Protein AF-A0A9P5W8X5-F1 (afdb_monomer)

Mean predicted aligned error: 6.8 Å

Secondary structure (DSSP, 8-state):
-PPPPSSEEEEEEETTEEEEEEEEE--TTS-S------HHHHHHHHHHHHHHHHS--SSSEEEEEETTEEEEEEEEE---SSS---EETTEE-PBPSEEEEEEEEPPPP------

Solvent-accessible surface area (backbone atoms only — not comparable to full-atom values): 6950 Å² total; per-residue (Å²): 135,86,83,86,61,76,65,40,74,48,79,43,77,49,88,82,28,31,30,49,42,35,32,38,63,50,53,96,81,80,52,95,68,60,55,82,62,54,74,68,55,48,51,50,51,52,49,50,56,51,49,41,63,76,53,65,66,91,61,50,66,50,77,46,83,43,96,54,28,24,41,38,38,34,56,39,80,38,79,74,88,65,101,67,82,45,68,58,95,91,33,79,40,54,69,44,69,39,27,43,38,39,35,37,22,47,38,80,74,76,77,84,76,73,136

Sequence (115 aa):
METFRFPETRLVRVGSKITQVATFISNENGRDTGPQLSDSSQELLQRILRATILSPPAETTIELDHDEFCLKITKKPWSFPLKWDILIDDKEVEPLDFKFLFHLSGPRTVQEGEE

Structure (mmCIF, N/CA/C/O backbone):
data_AF-A0A9P5W8X5-F1
#
_entry.id   AF-A0A9P5W8X5-F1
#
loop_
_atom_site.group_PDB
_atom_site.id
_atom_site.type_symbol
_atom_site.label_atom_id
_atom_site.label_alt_id
_atom_site.label_comp_id
_atom_site.label_asym_id
_atom_site.label_entity_id
_atom_site.label_seq_id
_atom_site.pdbx_PDB_ins_code
_atom_site.Ca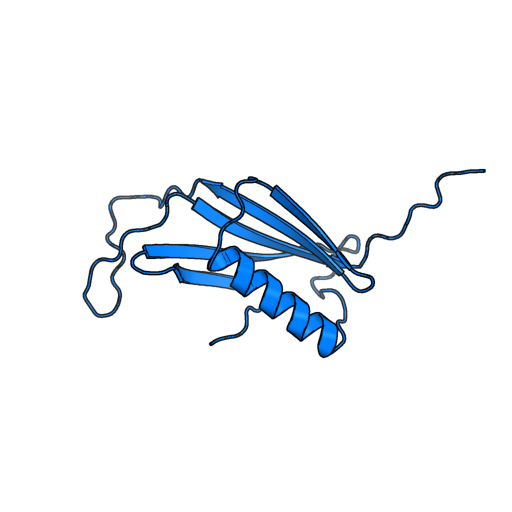rtn_x
_atom_site.Cartn_y
_atom_site.Cartn_z
_atom_site.occupancy
_atom_site.B_iso_or_equiv
_atom_site.auth_seq_id
_atom_site.auth_comp_id
_atom_site.auth_asym_id
_atom_site.auth_atom_id
_atom_site.pdbx_PDB_model_num
ATOM 1 N N . MET A 1 1 ? 7.964 -11.643 8.310 1.00 58.34 1 MET A N 1
ATOM 2 C CA . MET A 1 1 ? 7.065 -10.540 7.905 1.00 58.34 1 MET A CA 1
ATOM 3 C C . MET A 1 1 ? 6.708 -10.764 6.447 1.00 58.34 1 MET A C 1
ATOM 5 O O . MET A 1 1 ? 7.623 -10.867 5.637 1.00 58.34 1 MET A O 1
ATOM 9 N N . GLU A 1 2 ? 5.427 -10.937 6.131 1.00 71.69 2 GLU A N 1
ATOM 10 C CA . GLU A 1 2 ? 4.971 -11.279 4.777 1.00 71.69 2 GLU A CA 1
ATOM 11 C C . GLU A 1 2 ? 5.266 -10.154 3.772 1.00 71.69 2 GLU A C 1
ATOM 13 O O . GLU A 1 2 ? 5.296 -8.967 4.121 1.00 71.69 2 GLU A O 1
ATOM 18 N N . THR A 1 3 ? 5.530 -10.519 2.519 1.00 86.06 3 THR A N 1
ATOM 19 C CA . THR A 1 3 ? 5.674 -9.572 1.406 1.00 86.06 3 THR A CA 1
ATOM 20 C C . THR A 1 3 ? 4.297 -9.086 0.951 1.00 86.06 3 THR A C 1
ATOM 22 O O . THR A 1 3 ? 3.300 -9.792 1.101 1.00 86.06 3 THR A O 1
ATOM 25 N N . PHE A 1 4 ? 4.215 -7.850 0.467 1.00 89.19 4 PHE A N 1
ATOM 26 C CA . PHE A 1 4 ? 3.026 -7.314 -0.196 1.00 89.19 4 PHE A CA 1
ATOM 27 C C . PHE A 1 4 ? 3.061 -7.718 -1.666 1.00 89.19 4 PHE A C 1
ATOM 29 O O . PHE A 1 4 ? 4.083 -7.506 -2.328 1.00 89.19 4 PHE A O 1
ATOM 36 N N . ARG A 1 5 ? 1.968 -8.286 -2.175 1.00 90.50 5 ARG A N 1
ATOM 37 C CA . ARG A 1 5 ? 1.815 -8.597 -3.600 1.00 90.50 5 ARG A CA 1
ATOM 38 C C . ARG A 1 5 ? 1.098 -7.451 -4.304 1.00 90.50 5 ARG A C 1
ATOM 40 O O . ARG A 1 5 ? 0.443 -6.638 -3.662 1.00 90.50 5 ARG A O 1
ATOM 47 N N . PHE A 1 6 ? 1.240 -7.379 -5.621 1.00 89.75 6 PHE A N 1
ATOM 48 C CA . PHE A 1 6 ? 0.536 -6.425 -6.475 1.00 89.75 6 PHE A CA 1
ATOM 49 C C . PHE A 1 6 ? -0.168 -7.208 -7.597 1.00 89.75 6 PHE A C 1
ATOM 51 O O . PHE A 1 6 ? 0.516 -7.985 -8.264 1.00 89.75 6 PHE A O 1
ATOM 58 N N . PRO A 1 7 ? -1.481 -7.023 -7.834 1.00 92.44 7 PRO A N 1
ATOM 59 C CA . PRO A 1 7 ? -2.457 -6.344 -6.979 1.00 92.44 7 PRO A CA 1
ATOM 60 C C . PRO A 1 7 ? -2.912 -7.238 -5.809 1.00 92.44 7 PRO A C 1
ATOM 62 O O . PRO A 1 7 ? -2.997 -8.458 -5.934 1.00 92.44 7 PRO A O 1
ATOM 65 N N . GLU A 1 8 ? -3.223 -6.641 -4.663 1.00 93.81 8 GLU A N 1
ATOM 66 C CA . GLU A 1 8 ? -3.688 -7.347 -3.465 1.00 93.81 8 GLU A CA 1
ATOM 67 C C . GLU A 1 8 ? -4.514 -6.404 -2.580 1.00 93.81 8 GLU A C 1
ATOM 69 O O . GLU A 1 8 ? -4.355 -5.185 -2.595 1.00 93.81 8 GLU A O 1
ATOM 74 N N . THR A 1 9 ? -5.417 -6.950 -1.769 1.00 93.56 9 THR A N 1
ATOM 75 C CA . THR A 1 9 ? -6.013 -6.219 -0.646 1.00 93.56 9 THR A CA 1
ATOM 76 C C . THR A 1 9 ? -5.980 -7.095 0.588 1.00 93.56 9 THR A C 1
ATOM 78 O O . THR A 1 9 ? -6.431 -8.237 0.550 1.00 93.56 9 THR A O 1
ATOM 81 N N . ARG A 1 10 ? -5.464 -6.554 1.692 1.00 91.50 10 ARG A N 1
ATOM 82 C CA . ARG A 1 10 ? -5.379 -7.272 2.963 1.00 91.50 10 ARG A CA 1
ATOM 83 C C . ARG A 1 10 ? -5.527 -6.344 4.157 1.00 91.50 10 ARG A C 1
ATOM 85 O O . ARG A 1 10 ? -5.298 -5.138 4.063 1.00 91.50 10 ARG A O 1
ATOM 92 N N . LEU A 1 11 ? -5.899 -6.927 5.288 1.00 90.62 11 LEU A N 1
ATOM 93 C CA . LEU A 1 11 ? -5.873 -6.246 6.574 1.00 90.62 11 LEU A CA 1
ATOM 94 C C . LEU A 1 11 ? -4.484 -6.399 7.195 1.00 90.62 11 LEU A C 1
ATOM 96 O O . LEU A 1 11 ? -3.905 -7.483 7.180 1.00 90.62 11 LEU A O 1
ATOM 100 N N . VAL A 1 12 ? -3.939 -5.306 7.718 1.00 91.25 12 VAL A N 1
ATOM 101 C CA . VAL A 1 12 ? -2.607 -5.266 8.323 1.00 91.25 12 VAL A CA 1
ATOM 102 C C . VAL A 1 12 ? -2.710 -4.673 9.714 1.00 91.25 12 VAL A C 1
ATOM 104 O O . VAL A 1 12 ? -3.317 -3.6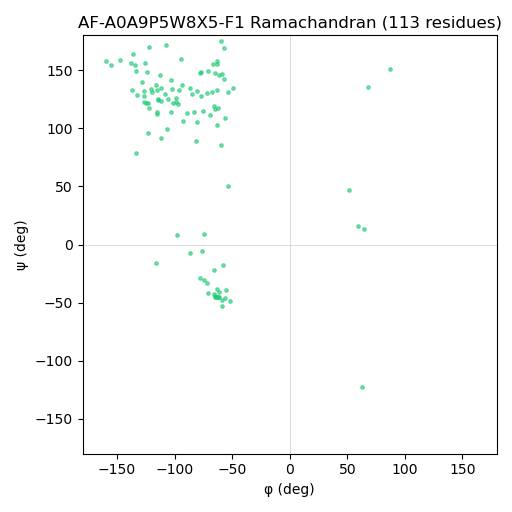22 9.916 1.00 91.25 12 VAL A O 1
ATOM 107 N N . ARG A 1 13 ? -2.089 -5.350 10.679 1.00 89.56 13 ARG A N 1
ATOM 108 C CA . ARG A 1 13 ? -1.981 -4.864 12.050 1.00 89.56 13 ARG A CA 1
ATOM 109 C C . ARG A 1 13 ? -0.898 -3.788 12.147 1.00 89.56 13 ARG A C 1
ATOM 111 O O . ARG A 1 13 ? 0.241 -4.019 11.744 1.00 89.56 13 ARG A O 1
ATOM 118 N N . VAL A 1 14 ? -1.251 -2.641 12.717 1.00 88.69 14 VAL A N 1
ATOM 119 C CA . VAL A 1 14 ? -0.358 -1.507 12.988 1.00 88.69 14 VAL A CA 1
ATOM 120 C C . VAL A 1 14 ? -0.435 -1.214 14.483 1.00 88.69 14 VAL A C 1
ATOM 122 O O . VAL A 1 14 ? -1.372 -0.583 14.972 1.00 88.69 14 VAL A O 1
ATOM 125 N N . GLY A 1 15 ? 0.521 -1.756 15.239 1.00 86.94 15 GLY A N 1
ATOM 126 C CA . GLY A 1 15 ? 0.473 -1.731 16.701 1.00 86.94 15 GLY A CA 1
ATOM 127 C C . GLY A 1 15 ? -0.733 -2.506 17.252 1.00 86.94 15 GLY A C 1
ATOM 128 O O . GLY A 1 15 ? -0.890 -3.705 17.003 1.00 86.94 15 GLY A O 1
ATOM 129 N N . SER A 1 16 ? -1.581 -1.829 18.027 1.00 89.00 16 SER A N 1
ATOM 130 C CA . SER A 1 16 ? -2.825 -2.391 18.569 1.00 89.00 16 SER A CA 1
ATOM 131 C C . SER A 1 16 ? -4.021 -2.275 17.625 1.00 89.00 16 SER A C 1
ATOM 133 O O . SER A 1 16 ? -5.063 -2.840 17.937 1.00 89.00 16 SER A O 1
ATOM 135 N N . LYS A 1 17 ? -3.879 -1.566 16.500 1.00 90.06 17 LYS A N 1
ATOM 136 C CA . LYS A 1 17 ? -4.963 -1.304 15.553 1.00 90.06 17 LYS A CA 1
ATOM 137 C C . LYS A 1 17 ? -4.796 -2.102 14.269 1.00 90.06 17 LYS A C 1
ATOM 139 O O . LYS A 1 17 ? -3.755 -2.718 14.024 1.00 90.06 17 LYS A O 1
ATOM 144 N N . ILE A 1 18 ? -5.815 -2.062 13.424 1.00 90.31 18 ILE A N 1
ATOM 145 C CA . ILE A 1 18 ? -5.806 -2.684 12.102 1.00 90.31 18 ILE A CA 1
ATOM 146 C C . ILE A 1 18 ? -6.130 -1.661 11.018 1.00 90.31 18 ILE A C 1
ATOM 148 O O . ILE A 1 18 ? -6.875 -0.722 11.251 1.00 90.31 18 ILE A O 1
ATOM 152 N N . THR A 1 19 ? -5.576 -1.818 9.823 1.00 91.75 19 THR A N 1
ATOM 153 C CA . THR A 1 19 ? -5.937 -1.008 8.655 1.00 91.75 19 THR A CA 1
ATOM 154 C C . THR A 1 19 ? -6.044 -1.874 7.412 1.00 91.75 19 THR A C 1
ATOM 156 O O . THR A 1 19 ? -5.440 -2.945 7.334 1.00 91.75 19 THR A O 1
ATOM 159 N N . GLN A 1 20 ? -6.801 -1.412 6.423 1.00 92.94 20 GLN A N 1
ATOM 160 C CA . GLN A 1 20 ? -6.761 -1.984 5.088 1.00 92.94 20 GLN A CA 1
ATOM 161 C C . GLN A 1 20 ? -5.558 -1.433 4.316 1.00 92.94 20 GLN A C 1
ATOM 163 O O . GLN A 1 20 ? -5.343 -0.223 4.227 1.00 92.94 20 GLN A O 1
ATOM 168 N N . VAL A 1 21 ? -4.815 -2.339 3.691 1.00 95.06 21 VAL A N 1
ATOM 169 C CA . VAL A 1 21 ? -3.814 -2.022 2.678 1.00 95.06 21 VAL A CA 1
ATOM 170 C C . VAL A 1 21 ? -4.285 -2.608 1.358 1.00 95.06 21 VAL A C 1
ATOM 172 O O . VAL A 1 21 ? -4.557 -3.806 1.275 1.00 95.06 21 VAL A O 1
ATOM 175 N N . ALA A 1 22 ? -4.376 -1.767 0.335 1.00 95.19 22 ALA A N 1
ATOM 176 C CA . ALA A 1 22 ? -4.654 -2.184 -1.030 1.00 95.19 22 ALA A CA 1
ATOM 177 C C . ALA A 1 22 ? -3.505 -1.764 -1.948 1.00 95.19 22 ALA A C 1
ATOM 179 O O . ALA A 1 22 ? -3.027 -0.631 -1.885 1.00 95.19 22 ALA A O 1
ATOM 180 N N . THR A 1 23 ? -3.061 -2.685 -2.789 1.00 95.25 23 THR A N 1
ATOM 181 C CA . THR A 1 23 ? -1.994 -2.503 -3.767 1.00 95.25 23 THR A CA 1
ATOM 182 C C . THR A 1 23 ? -2.573 -2.670 -5.171 1.00 95.25 23 THR A C 1
ATOM 184 O O . THR A 1 23 ? -3.381 -3.561 -5.434 1.00 95.25 23 THR A O 1
ATOM 187 N N . PHE A 1 24 ? -2.166 -1.800 -6.087 1.00 94.06 24 PHE A N 1
ATOM 188 C CA . PHE A 1 24 ? -2.685 -1.713 -7.447 1.00 94.06 24 PHE A CA 1
ATOM 189 C C . PHE A 1 24 ? -1.532 -1.603 -8.433 1.00 94.06 24 PHE A C 1
ATOM 191 O O . PHE A 1 24 ? -0.505 -0.999 -8.123 1.00 94.06 24 PHE A O 1
ATOM 198 N N . ILE A 1 25 ? -1.735 -2.134 -9.634 1.00 91.94 25 ILE A N 1
ATOM 199 C CA . ILE A 1 25 ? -0.847 -1.908 -10.770 1.00 91.94 25 ILE A CA 1
ATOM 200 C C . ILE A 1 25 ? -1.512 -0.859 -11.657 1.00 91.94 25 ILE A C 1
ATOM 202 O O . ILE A 1 25 ? -2.643 -1.046 -12.100 1.00 91.94 25 ILE A O 1
ATOM 206 N N . SER A 1 26 ? -0.818 0.248 -11.888 1.00 82.88 26 SER A N 1
ATOM 207 C CA . SER A 1 26 ? -1.246 1.313 -12.788 1.00 82.88 26 SER A CA 1
ATOM 208 C C . SER A 1 26 ? -0.393 1.232 -14.048 1.00 82.88 26 SER A C 1
ATOM 210 O O . SER A 1 26 ? 0.743 1.699 -14.058 1.00 82.88 26 SER A O 1
ATOM 212 N N . ASN A 1 27 ? -0.929 0.623 -15.102 1.00 71.06 27 ASN A N 1
ATOM 213 C CA . ASN A 1 27 ? -0.259 0.546 -16.394 1.00 71.06 27 ASN A CA 1
ATOM 214 C C . ASN A 1 27 ? -0.944 1.441 -17.418 1.00 71.06 27 ASN A C 1
ATOM 216 O O . ASN A 1 27 ? -2.141 1.310 -17.663 1.00 71.06 27 ASN A O 1
ATOM 220 N N . GLU A 1 28 ? -0.154 2.270 -18.092 1.00 62.25 28 GLU A N 1
ATOM 221 C CA . GLU A 1 28 ? -0.615 3.098 -19.214 1.00 62.25 28 GLU A CA 1
ATOM 222 C C . GLU A 1 28 ? -1.031 2.243 -20.427 1.00 62.25 28 GLU A C 1
ATOM 224 O O . GLU A 1 28 ? -1.860 2.651 -21.232 1.00 62.25 28 GLU A O 1
ATOM 229 N N . ASN A 1 29 ? -0.529 1.003 -20.511 1.00 55.78 29 ASN A N 1
ATOM 230 C CA . ASN A 1 29 ? -0.717 0.101 -21.652 1.00 55.78 29 ASN A CA 1
ATOM 231 C C . ASN A 1 29 ? -1.845 -0.938 -21.481 1.00 55.78 29 ASN A C 1
ATOM 233 O O . ASN A 1 29 ? -1.940 -1.866 -22.286 1.00 55.78 29 ASN A O 1
ATOM 237 N N . GLY A 1 30 ? -2.661 -0.854 -20.422 1.00 55.44 30 GLY A N 1
ATOM 238 C CA . GLY A 1 30 ? -3.824 -1.739 -20.223 1.00 55.44 30 GLY A CA 1
ATOM 239 C C . GLY A 1 30 ? -3.515 -3.232 -20.015 1.00 55.44 30 GLY A C 1
ATOM 240 O O . GLY A 1 30 ? -4.418 -4.060 -20.097 1.00 55.44 30 GLY A O 1
ATOM 241 N N . ARG A 1 31 ? -2.252 -3.599 -19.762 1.00 58.81 31 ARG A N 1
ATOM 242 C CA . ARG A 1 31 ? -1.857 -4.955 -19.345 1.00 58.81 31 ARG A CA 1
ATOM 243 C C . ARG A 1 31 ? -1.813 -5.011 -17.822 1.00 58.81 31 ARG A C 1
ATOM 245 O O . ARG A 1 31 ? -1.231 -4.120 -17.221 1.00 58.81 31 ARG A O 1
ATOM 252 N N . ASP A 1 32 ? -2.312 -6.074 -17.200 1.00 62.25 32 ASP A N 1
ATOM 253 C CA . ASP A 1 32 ? -2.254 -6.260 -15.734 1.00 62.25 32 ASP A CA 1
ATOM 254 C C . ASP A 1 32 ? -0.851 -6.643 -15.209 1.00 62.25 32 ASP A C 1
ATOM 256 O O . ASP A 1 32 ? -0.678 -7.019 -14.051 1.00 62.25 32 ASP A O 1
ATOM 260 N N . THR A 1 33 ? 0.180 -6.580 -16.054 1.00 68.25 33 THR A N 1
ATOM 261 C CA . THR A 1 33 ? 1.554 -6.956 -15.701 1.00 68.25 33 THR A CA 1
ATOM 262 C C . THR A 1 33 ? 2.335 -5.735 -15.228 1.00 68.25 33 THR A C 1
ATOM 264 O O . THR A 1 33 ? 2.694 -4.900 -16.052 1.00 68.25 33 THR A O 1
ATOM 267 N N . GLY A 1 34 ? 2.603 -5.621 -13.927 1.00 76.81 34 GLY A N 1
ATOM 268 C CA . GLY A 1 34 ? 3.354 -4.499 -13.343 1.00 76.81 34 GLY A CA 1
ATOM 269 C C . GLY A 1 34 ? 4.782 -4.348 -13.888 1.00 76.81 34 GLY A C 1
ATOM 270 O O . GLY A 1 34 ? 5.223 -5.183 -14.683 1.00 76.81 34 GLY A O 1
ATOM 271 N N . PRO A 1 35 ? 5.512 -3.291 -13.484 1.00 85.94 35 PRO A N 1
ATOM 272 C CA . PRO A 1 35 ? 6.894 -3.102 -13.917 1.00 85.94 35 PRO A CA 1
ATOM 273 C C . PRO A 1 35 ? 7.755 -4.315 -13.554 1.00 85.94 35 PRO A C 1
ATOM 275 O O . PRO A 1 35 ? 7.577 -4.922 -12.495 1.00 85.94 35 PRO A O 1
ATOM 278 N N . GLN A 1 36 ? 8.688 -4.673 -14.438 1.00 88.50 36 GLN A N 1
ATOM 279 C CA . GLN A 1 36 ? 9.716 -5.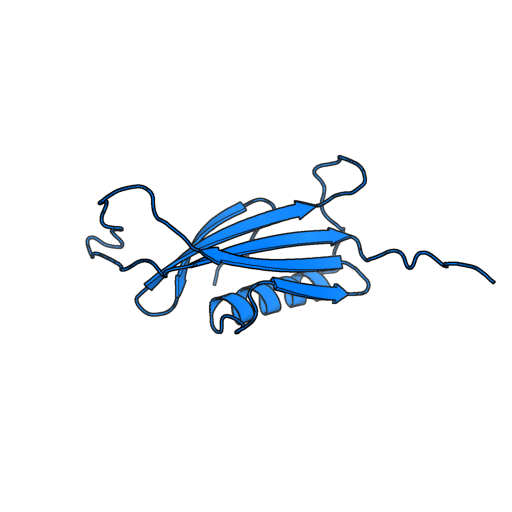657 -14.110 1.00 88.50 36 GLN A CA 1
ATOM 280 C C . GLN A 1 36 ? 10.739 -4.985 -13.200 1.00 88.50 36 GLN A C 1
ATOM 282 O O . GLN A 1 36 ? 11.397 -4.040 -13.622 1.00 88.50 36 GLN A O 1
ATOM 287 N N . LEU A 1 37 ? 10.826 -5.462 -11.960 1.00 91.75 37 LEU A N 1
ATOM 288 C CA . LEU A 1 37 ? 11.741 -4.935 -10.956 1.00 91.75 37 LEU A CA 1
ATOM 289 C C . LEU A 1 37 ? 12.935 -5.867 -10.794 1.00 91.75 37 LEU A C 1
ATOM 291 O O . LEU A 1 37 ? 12.771 -7.089 -10.773 1.00 91.75 37 LEU A O 1
ATOM 295 N N . SER A 1 38 ? 14.115 -5.287 -10.616 1.00 95.81 3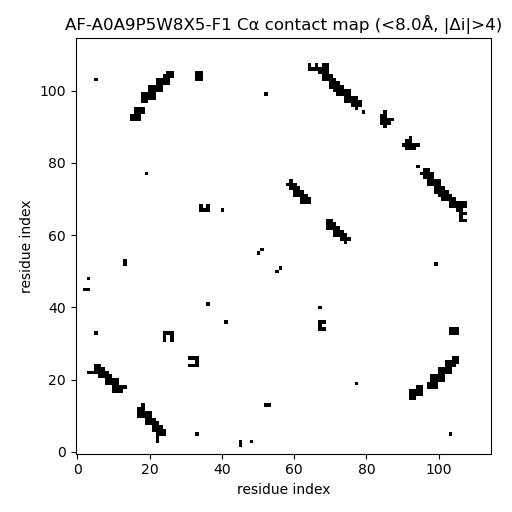8 SER A N 1
ATOM 296 C CA . SER A 1 38 ? 15.270 -5.990 -10.073 1.00 95.81 38 SER A CA 1
ATOM 297 C C . SER A 1 38 ? 14.997 -6.450 -8.637 1.00 95.81 38 SER A C 1
ATOM 299 O O . SER A 1 38 ? 14.174 -5.864 -7.924 1.00 95.81 38 SER A O 1
ATOM 301 N N . ASP A 1 39 ? 15.728 -7.465 -8.168 1.00 95.38 39 ASP A N 1
ATOM 302 C CA . ASP A 1 39 ? 15.616 -7.947 -6.783 1.00 95.38 39 ASP A CA 1
ATOM 303 C C . ASP A 1 39 ? 15.840 -6.808 -5.769 1.00 95.38 39 ASP A C 1
ATOM 305 O O . ASP A 1 39 ? 15.115 -6.689 -4.778 1.00 95.38 39 ASP A O 1
ATOM 309 N N . SER A 1 40 ? 16.793 -5.913 -6.054 1.00 96.00 40 SER A N 1
ATOM 310 C CA . SER A 1 40 ? 17.075 -4.721 -5.246 1.00 96.00 40 SER A CA 1
ATOM 311 C C . SER A 1 40 ? 15.905 -3.741 -5.201 1.00 96.00 40 SER A C 1
ATOM 313 O O . SER A 1 40 ? 15.553 -3.250 -4.125 1.00 96.00 40 SER A O 1
ATOM 315 N N . SER A 1 41 ? 15.273 -3.461 -6.341 1.00 95.75 41 SER A N 1
ATOM 316 C CA . SER A 1 41 ? 14.128 -2.549 -6.405 1.00 95.75 41 SER A CA 1
ATOM 317 C C . SER A 1 41 ? 12.880 -3.169 -5.792 1.00 95.75 41 SER A C 1
ATOM 319 O O . SER A 1 41 ? 12.108 -2.470 -5.132 1.00 95.75 41 SER A O 1
ATOM 321 N N . GLN A 1 42 ? 12.714 -4.487 -5.910 1.00 94.81 42 GLN A N 1
ATOM 322 C CA . GLN A 1 42 ? 11.669 -5.216 -5.206 1.00 94.81 42 GLN A CA 1
ATOM 323 C C . GLN A 1 42 ? 11.872 -5.143 -3.686 1.00 94.81 42 GLN A C 1
ATOM 325 O O . GLN A 1 42 ? 10.916 -4.865 -2.958 1.00 94.81 42 GLN A O 1
ATOM 330 N N . GLU A 1 43 ? 13.094 -5.338 -3.183 1.00 95.81 43 GLU A N 1
ATOM 331 C CA . GLU A 1 43 ? 13.390 -5.200 -1.754 1.00 95.81 43 GLU A CA 1
ATOM 332 C C . GLU A 1 43 ? 13.136 -3.768 -1.261 1.00 95.81 43 GLU A C 1
ATOM 334 O O . GLU A 1 43 ? 12.484 -3.570 -0.229 1.00 95.81 43 GLU A O 1
ATOM 339 N N . LEU A 1 44 ? 13.584 -2.763 -2.019 1.00 96.56 44 LEU A N 1
ATOM 340 C CA . LEU A 1 44 ? 13.340 -1.355 -1.716 1.00 96.56 44 LEU A CA 1
ATOM 341 C C . LEU A 1 44 ? 11.840 -1.044 -1.647 1.00 96.56 44 LEU A C 1
ATOM 343 O O . LEU A 1 44 ? 11.384 -0.459 -0.663 1.00 96.56 44 LEU A O 1
ATOM 347 N N . LEU A 1 45 ? 11.061 -1.489 -2.635 1.00 96.19 45 LEU A N 1
ATOM 348 C CA . LEU A 1 45 ? 9.609 -1.320 -2.661 1.00 96.19 45 LEU A CA 1
ATOM 349 C C . LEU A 1 45 ? 8.958 -1.918 -1.404 1.00 96.19 45 LEU A C 1
ATOM 351 O O . LEU A 1 45 ? 8.149 -1.262 -0.744 1.00 96.19 45 LEU A O 1
ATOM 355 N N . GLN A 1 46 ? 9.349 -3.136 -1.015 1.00 95.88 46 GLN A N 1
ATOM 356 C CA . GLN A 1 46 ? 8.845 -3.780 0.205 1.00 95.88 46 GLN A CA 1
ATOM 357 C C . GLN A 1 46 ? 9.231 -3.008 1.473 1.00 95.88 46 GLN A C 1
ATOM 359 O O . GLN A 1 46 ? 8.423 -2.909 2.401 1.00 95.88 46 GLN A O 1
ATOM 364 N N . ARG A 1 47 ? 10.443 -2.445 1.531 1.00 95.88 47 ARG A N 1
ATOM 365 C CA . ARG A 1 47 ? 10.894 -1.609 2.654 1.00 95.88 47 ARG A CA 1
ATOM 366 C C . ARG A 1 47 ? 10.083 -0.322 2.756 1.00 95.88 47 ARG A C 1
ATOM 368 O O . ARG A 1 47 ? 9.650 0.004 3.860 1.00 95.88 47 ARG A O 1
ATOM 375 N N . ILE A 1 48 ? 9.833 0.355 1.635 1.00 96.06 48 ILE A N 1
ATOM 376 C CA . ILE A 1 48 ? 9.004 1.566 1.574 1.00 96.06 48 ILE A CA 1
ATOM 377 C C . ILE A 1 48 ? 7.594 1.259 2.084 1.00 96.06 48 ILE A C 1
ATOM 379 O O . ILE A 1 48 ? 7.150 1.890 3.038 1.00 96.06 48 ILE A O 1
ATOM 383 N N . LEU A 1 49 ? 6.934 0.229 1.537 1.00 95.12 49 LEU A N 1
ATOM 384 C CA . LEU A 1 49 ? 5.589 -0.199 1.952 1.00 95.12 49 LEU A CA 1
ATOM 385 C C . LEU A 1 49 ? 5.501 -0.414 3.469 1.00 95.12 49 LEU A C 1
ATOM 387 O O . LEU A 1 49 ? 4.603 0.102 4.133 1.00 95.12 49 LEU A O 1
ATOM 391 N N . ARG A 1 50 ? 6.464 -1.148 4.036 1.00 94.06 50 ARG A N 1
ATOM 392 C CA . ARG A 1 50 ? 6.522 -1.421 5.479 1.00 94.06 50 ARG A CA 1
ATOM 393 C C . ARG A 1 50 ? 6.745 -0.152 6.293 1.00 94.06 50 ARG A C 1
ATOM 395 O O . ARG A 1 50 ? 6.054 0.039 7.290 1.00 94.06 50 ARG A O 1
ATOM 402 N N . ALA A 1 51 ? 7.680 0.699 5.877 1.00 94.12 51 ALA A N 1
ATOM 403 C CA . ALA A 1 51 ? 7.980 1.949 6.564 1.00 94.12 51 ALA A CA 1
ATOM 404 C C . ALA A 1 51 ? 6.762 2.881 6.578 1.00 94.12 51 ALA A C 1
ATOM 406 O O . ALA A 1 51 ? 6.408 3.387 7.637 1.00 94.12 51 ALA A O 1
ATOM 407 N N . THR A 1 52 ? 6.066 3.029 5.447 1.00 94.44 52 THR A N 1
ATOM 408 C CA . THR A 1 52 ? 4.840 3.831 5.348 1.00 94.44 52 THR A CA 1
ATOM 409 C C . THR A 1 52 ? 3.734 3.297 6.256 1.00 94.44 52 THR A C 1
ATOM 411 O O . THR A 1 52 ? 3.033 4.076 6.888 1.00 94.44 52 THR A O 1
ATOM 414 N N . ILE A 1 53 ? 3.557 1.979 6.349 1.00 93.19 53 ILE A N 1
ATOM 415 C CA . ILE A 1 53 ? 2.498 1.397 7.187 1.00 93.19 53 ILE A CA 1
ATOM 416 C C . ILE A 1 53 ? 2.814 1.555 8.678 1.00 93.19 53 ILE A C 1
ATOM 418 O O . ILE A 1 53 ? 1.921 1.864 9.463 1.00 93.19 53 ILE A O 1
ATOM 422 N N . LEU A 1 54 ? 4.073 1.340 9.071 1.00 91.56 54 LEU A N 1
ATOM 423 C CA . LEU A 1 54 ? 4.508 1.449 10.467 1.00 91.56 54 LEU A CA 1
ATOM 424 C C . LEU A 1 54 ? 4.624 2.902 10.938 1.00 91.56 54 LEU A C 1
ATOM 426 O O . LEU A 1 54 ? 4.406 3.180 12.114 1.00 91.56 54 LEU A O 1
ATOM 430 N N . SER A 1 55 ? 4.955 3.814 10.027 1.00 91.19 55 SER A N 1
ATOM 431 C CA . SER A 1 55 ? 5.075 5.247 10.272 1.00 91.19 55 SER A CA 1
ATOM 432 C C . SER A 1 55 ? 4.347 6.015 9.162 1.00 91.19 55 SER A C 1
ATOM 434 O O . SER A 1 55 ? 4.992 6.506 8.230 1.00 91.19 55 SER A O 1
ATOM 436 N N . PRO A 1 56 ? 3.004 6.108 9.243 1.00 90.19 56 PRO A N 1
ATOM 437 C CA . PRO A 1 56 ? 2.186 6.795 8.251 1.00 90.19 56 PRO A CA 1
ATOM 438 C C . PRO A 1 56 ? 2.666 8.235 8.029 1.00 90.19 56 PRO A C 1
ATOM 440 O O . PRO A 1 56 ? 2.832 8.965 9.010 1.00 90.19 56 PRO A O 1
ATOM 443 N N . PRO A 1 57 ? 2.855 8.678 6.774 1.00 88.69 57 PRO A N 1
ATOM 444 C CA . PRO A 1 57 ? 3.204 10.064 6.498 1.00 88.69 57 PRO A CA 1
ATOM 445 C C . PRO A 1 57 ? 2.090 11.016 6.941 1.00 88.69 57 PRO A C 1
ATOM 447 O O . PRO A 1 57 ? 0.912 10.632 7.009 1.00 88.69 57 PRO A O 1
ATOM 45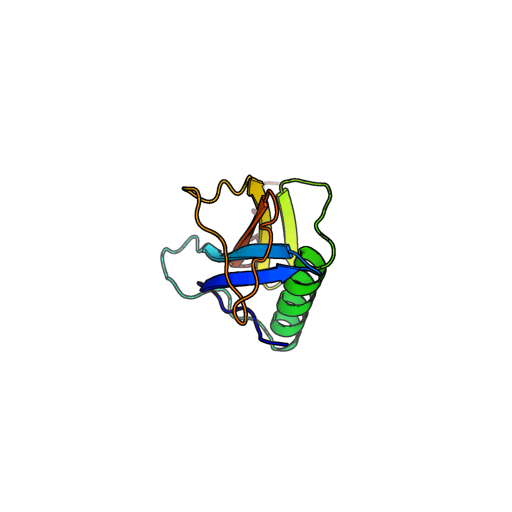0 N N . ALA A 1 58 ? 2.448 12.269 7.223 1.00 89.00 58 ALA A N 1
ATOM 451 C CA . ALA A 1 58 ? 1.471 13.302 7.553 1.00 89.00 58 ALA A CA 1
ATOM 452 C C . ALA A 1 58 ? 0.577 13.591 6.337 1.00 89.00 58 ALA A C 1
ATOM 454 O O . ALA A 1 58 ? -0.652 13.638 6.461 1.00 89.00 58 ALA A O 1
ATOM 455 N N . GLU A 1 59 ? 1.199 13.671 5.161 1.00 91.00 59 GLU A N 1
ATOM 456 C CA . GLU A 1 59 ? 0.577 13.897 3.868 1.00 91.00 59 GLU A CA 1
ATOM 457 C C . GLU A 1 59 ? -0.460 12.818 3.536 1.00 91.00 59 GLU A C 1
ATOM 459 O O . GLU A 1 59 ? -0.345 11.638 3.883 1.00 91.00 59 GLU A O 1
ATOM 464 N N . THR A 1 60 ? -1.511 13.230 2.832 1.00 92.06 60 THR A N 1
ATOM 465 C CA . THR A 1 60 ? -2.535 12.309 2.331 1.00 92.06 60 THR A CA 1
ATOM 466 C C . THR A 1 60 ? -2.067 11.560 1.092 1.00 92.06 60 THR A C 1
ATOM 468 O O . THR A 1 60 ? -2.516 10.442 0.859 1.00 92.06 60 THR A O 1
ATOM 471 N N . THR A 1 61 ? -1.178 12.155 0.298 1.00 95.50 61 THR A N 1
ATOM 472 C CA . THR A 1 61 ? -0.624 11.551 -0.914 1.00 95.50 61 THR A CA 1
ATOM 473 C C . THR A 1 61 ? 0.871 11.813 -0.986 1.00 95.50 61 THR A C 1
ATOM 475 O O . THR A 1 61 ? 1.298 12.947 -0.796 1.00 95.50 61 THR A O 1
ATOM 478 N N . ILE A 1 62 ? 1.639 10.768 -1.281 1.00 94.69 62 ILE A N 1
ATOM 479 C CA . ILE A 1 62 ? 3.070 10.840 -1.579 1.00 94.69 62 ILE A CA 1
ATOM 480 C C . ILE A 1 62 ? 3.305 10.110 -2.892 1.00 94.69 62 ILE A C 1
ATOM 482 O O . ILE A 1 62 ? 2.715 9.058 -3.133 1.00 94.69 62 ILE A O 1
ATOM 486 N N . GLU A 1 63 ? 4.173 10.658 -3.727 1.00 94.50 63 GLU A N 1
ATOM 487 C CA . GLU A 1 63 ? 4.650 10.006 -4.940 1.00 94.50 63 GLU A CA 1
ATOM 488 C C . GLU A 1 63 ? 6.164 9.843 -4.831 1.00 94.50 63 GLU A C 1
ATOM 490 O O . GLU A 1 63 ? 6.866 10.765 -4.416 1.00 94.50 63 GLU A O 1
ATOM 495 N N . LEU A 1 64 ? 6.639 8.635 -5.120 1.00 94.06 64 LEU A N 1
ATOM 496 C CA . LEU A 1 64 ? 8.044 8.260 -5.060 1.00 94.06 64 LEU A CA 1
ATOM 497 C C . LEU A 1 64 ? 8.459 7.760 -6.435 1.00 94.06 64 LEU A C 1
ATOM 499 O O . LEU A 1 64 ? 7.940 6.746 -6.904 1.00 94.06 64 LEU A O 1
ATOM 503 N N . ASP A 1 65 ? 9.401 8.467 -7.042 1.00 93.94 65 ASP A N 1
ATOM 504 C CA . ASP A 1 65 ? 9.960 8.125 -8.342 1.00 93.94 65 ASP A CA 1
ATOM 505 C C . ASP A 1 65 ? 11.269 7.340 -8.159 1.00 93.94 65 ASP A C 1
ATOM 507 O O . ASP A 1 65 ? 12.130 7.705 -7.356 1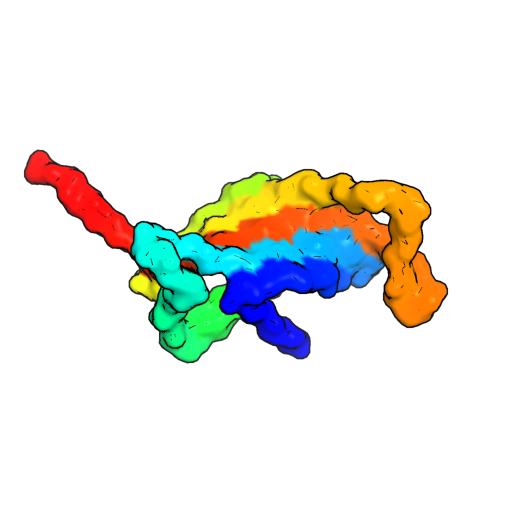.00 93.94 65 ASP A O 1
ATOM 511 N N . HIS A 1 66 ? 11.394 6.238 -8.893 1.00 94.00 66 HIS A N 1
ATOM 512 C CA . HIS A 1 66 ? 12.577 5.390 -8.994 1.00 94.00 66 HIS A CA 1
ATOM 513 C C . HIS A 1 66 ? 12.815 5.058 -10.470 1.00 94.00 66 HIS A C 1
ATOM 515 O O . HIS A 1 66 ? 11.870 4.960 -11.253 1.00 94.00 66 HIS A O 1
ATOM 521 N N . ASP A 1 67 ? 14.060 4.771 -10.838 1.00 92.25 67 ASP A N 1
ATOM 522 C CA . ASP A 1 67 ? 14.461 4.439 -12.216 1.00 92.25 67 ASP A CA 1
ATOM 523 C C . ASP A 1 67 ? 13.719 3.226 -12.817 1.00 92.25 67 ASP A C 1
ATOM 525 O O . ASP A 1 67 ? 13.683 3.044 -14.029 1.00 92.25 67 ASP A O 1
ATOM 529 N N . GLU A 1 68 ? 13.090 2.402 -11.973 1.00 92.75 68 GLU A N 1
ATOM 530 C CA . GLU A 1 68 ? 12.378 1.174 -12.365 1.00 92.75 68 GLU A CA 1
ATOM 531 C C . GLU A 1 68 ? 10.870 1.236 -12.079 1.00 92.75 68 GLU A C 1
ATOM 533 O O . GLU A 1 68 ? 10.107 0.412 -12.584 1.00 92.75 68 GLU A O 1
ATOM 538 N N . PHE A 1 69 ? 10.413 2.183 -11.254 1.00 93.31 69 PHE A N 1
ATOM 539 C CA . PHE A 1 69 ? 9.009 2.281 -10.871 1.00 93.31 69 PHE A CA 1
ATOM 540 C C . PHE A 1 69 ? 8.640 3.665 -10.357 1.00 93.31 69 PHE A C 1
ATOM 542 O O . PHE A 1 69 ? 9.464 4.397 -9.824 1.00 93.31 69 PHE A O 1
ATOM 549 N N . CYS A 1 70 ? 7.354 3.977 -10.414 1.00 94.38 70 CYS A N 1
ATOM 550 C CA . CYS A 1 70 ? 6.770 5.053 -9.628 1.00 94.38 70 CYS A CA 1
ATOM 551 C C . CYS A 1 70 ? 5.763 4.446 -8.646 1.00 94.38 70 CYS A C 1
ATOM 553 O O . CYS A 1 70 ? 4.946 3.593 -9.005 1.00 94.38 70 CYS A O 1
ATOM 555 N N . LEU A 1 71 ? 5.843 4.862 -7.382 1.00 95.50 71 LEU A N 1
ATOM 556 C CA . LEU A 1 71 ? 4.927 4.443 -6.330 1.00 95.50 71 LEU A CA 1
ATOM 557 C C . LEU A 1 71 ? 4.136 5.646 -5.834 1.00 95.50 71 LEU A C 1
ATOM 559 O O . LEU A 1 71 ? 4.670 6.534 -5.171 1.00 95.50 71 LEU A O 1
ATOM 563 N N . LYS A 1 72 ? 2.830 5.624 -6.080 1.00 95.94 72 LYS A N 1
ATOM 564 C CA . LYS A 1 72 ? 1.892 6.567 -5.481 1.00 95.94 7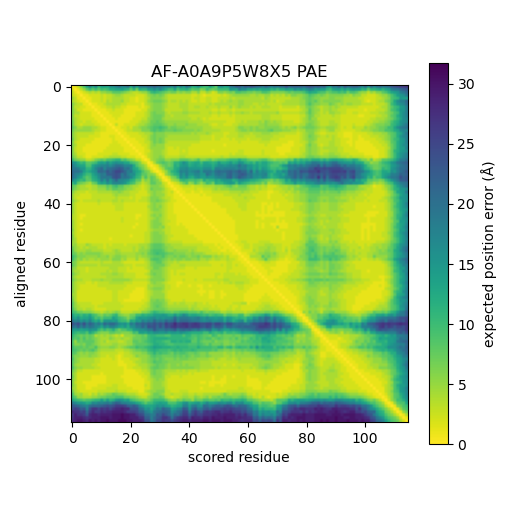2 LYS A CA 1
ATOM 565 C C . LYS A 1 72 ? 1.243 5.944 -4.255 1.00 95.94 72 LYS A C 1
ATOM 567 O O . LYS A 1 72 ? 0.571 4.917 -4.334 1.00 95.94 72 LYS A O 1
ATOM 572 N N . ILE A 1 73 ? 1.421 6.599 -3.122 1.00 96.25 73 ILE A N 1
ATOM 573 C CA . ILE A 1 73 ? 0.876 6.224 -1.825 1.00 96.25 73 ILE A CA 1
ATOM 574 C C . ILE A 1 73 ? -0.264 7.181 -1.516 1.00 96.25 73 ILE A C 1
ATOM 576 O O . ILE A 1 73 ? -0.074 8.394 -1.512 1.00 96.25 73 ILE A O 1
ATOM 580 N N . THR A 1 74 ? -1.453 6.664 -1.229 1.00 96.44 74 THR A N 1
ATOM 581 C CA . THR A 1 74 ? -2.592 7.479 -0.804 1.00 96.44 74 THR A CA 1
ATOM 582 C C . THR A 1 74 ? -3.164 6.956 0.503 1.00 96.44 74 THR A C 1
ATOM 584 O O . THR A 1 74 ? -3.607 5.812 0.595 1.00 96.44 74 THR A O 1
ATOM 587 N N . LYS A 1 75 ? -3.205 7.828 1.506 1.00 94.88 75 LYS A N 1
ATOM 588 C CA . LYS A 1 75 ? -3.930 7.647 2.759 1.00 94.88 75 LYS A CA 1
ATOM 589 C C . LYS A 1 75 ? -5.344 8.185 2.567 1.00 94.88 75 LYS A C 1
ATOM 591 O O . LYS A 1 75 ? -5.536 9.385 2.368 1.00 94.88 75 LYS A O 1
ATOM 596 N N . LYS A 1 76 ? -6.340 7.301 2.594 1.00 93.31 76 LYS A N 1
ATOM 597 C CA . LYS A 1 76 ? -7.756 7.689 2.497 1.00 93.31 76 LYS A CA 1
ATOM 598 C C . LYS A 1 76 ? -8.475 7.409 3.807 1.00 93.31 76 LYS A C 1
ATOM 600 O O . LYS A 1 76 ? -8.170 6.383 4.414 1.00 93.31 76 LYS A O 1
ATOM 605 N N . PRO A 1 77 ? -9.461 8.239 4.196 1.00 91.88 77 PRO A N 1
ATOM 606 C CA . PRO A 1 77 ? -10.370 7.889 5.273 1.00 91.88 77 PRO A CA 1
ATOM 607 C C . PRO A 1 77 ? -10.922 6.481 5.061 1.00 91.88 77 PRO A C 1
ATOM 609 O O . PRO A 1 77 ? -11.306 6.102 3.947 1.00 91.88 77 PRO A O 1
ATOM 612 N N . TRP A 1 78 ? -10.921 5.699 6.128 1.00 87.62 78 TRP A N 1
ATOM 613 C CA . TRP A 1 78 ? -11.445 4.352 6.137 1.00 87.62 78 TRP A CA 1
ATOM 614 C C . TRP A 1 78 ? -12.691 4.336 6.994 1.00 87.62 78 TRP A C 1
ATOM 616 O O . TRP A 1 78 ? -12.652 4.153 8.204 1.00 87.62 78 TRP A O 1
ATOM 626 N N . SER A 1 79 ? -13.828 4.542 6.339 1.00 76.25 79 SER A N 1
ATOM 627 C CA . SER A 1 79 ? -15.099 4.170 6.930 1.00 76.25 79 SER A CA 1
ATOM 628 C C . SER A 1 79 ? -15.274 2.674 6.718 1.00 76.25 79 SER A C 1
ATOM 630 O O . SER A 1 79 ? -15.536 2.218 5.602 1.00 76.25 79 SER A O 1
ATOM 632 N N . PHE A 1 80 ? -15.092 1.893 7.780 1.00 68.25 80 PHE A N 1
ATOM 633 C CA . PHE A 1 80 ? -15.535 0.509 7.756 1.00 68.25 80 PHE A CA 1
ATOM 634 C C . PHE A 1 80 ? -17.068 0.530 7.652 1.00 68.25 80 PHE A C 1
ATOM 636 O O . PHE A 1 80 ? -17.726 1.122 8.516 1.00 68.25 80 PHE A O 1
ATOM 643 N N . PRO A 1 81 ? -17.666 0.007 6.567 1.00 59.00 81 PRO A N 1
ATOM 644 C CA . PRO A 1 81 ? -19.109 0.025 6.441 1.00 59.00 81 PRO A CA 1
ATOM 645 C C . PRO A 1 81 ? -19.695 -0.939 7.482 1.00 59.00 81 PRO A C 1
ATOM 647 O O . PRO A 1 81 ? -19.569 -2.148 7.335 1.00 59.00 81 PRO A O 1
ATOM 650 N N . LEU A 1 82 ? -20.378 -0.368 8.482 1.00 51.97 82 LEU A N 1
ATOM 651 C CA . LEU A 1 82 ? -21.221 -1.008 9.508 1.00 51.97 82 LEU A CA 1
ATOM 652 C C . LEU A 1 82 ? -20.516 -1.492 10.789 1.00 51.97 82 LEU A C 1
ATOM 654 O O . LEU A 1 82 ? -19.353 -1.864 10.795 1.00 51.97 82 LEU A O 1
ATOM 658 N N . LYS A 1 83 ? -21.322 -1.483 11.864 1.00 59.41 83 LYS A N 1
ATOM 659 C CA . LYS A 1 83 ? -21.121 -1.855 13.282 1.00 59.41 83 LYS A CA 1
ATOM 660 C C . LYS A 1 83 ? -20.570 -3.281 13.524 1.00 59.41 83 LYS A C 1
ATOM 662 O O . LYS A 1 83 ? -21.199 -4.057 14.237 1.00 59.41 83 LYS A O 1
ATOM 667 N N . TRP A 1 84 ? -19.493 -3.667 12.857 1.00 66.56 84 TRP A N 1
ATOM 668 C CA . TRP A 1 84 ? -18.910 -5.001 12.950 1.00 66.56 84 TRP A CA 1
ATOM 669 C C . TRP A 1 84 ? -17.563 -4.902 13.649 1.00 66.56 84 TRP A C 1
ATOM 671 O O . TRP A 1 84 ? -16.681 -4.169 13.198 1.00 66.56 84 TRP A O 1
ATOM 681 N N . ASP A 1 85 ? -17.423 -5.657 14.730 1.00 75.06 85 ASP A N 1
ATOM 682 C CA . ASP A 1 85 ? -16.173 -5.770 15.466 1.00 75.06 85 ASP A CA 1
ATOM 683 C C . ASP A 1 85 ? -15.183 -6.596 14.635 1.00 75.06 85 ASP A C 1
ATOM 685 O O . ASP A 1 85 ? -15.513 -7.675 14.129 1.00 75.06 85 ASP A O 1
ATOM 689 N N . ILE A 1 86 ? -13.961 -6.091 14.457 1.00 79.56 86 ILE A N 1
ATOM 690 C CA . ILE A 1 86 ? -12.899 -6.859 13.802 1.00 79.56 86 ILE A CA 1
ATOM 691 C C . ILE A 1 86 ? -12.281 -7.767 14.858 1.00 79.56 86 ILE A C 1
ATOM 693 O O . ILE A 1 86 ? -11.644 -7.286 15.792 1.00 79.56 86 ILE A O 1
ATOM 697 N N . LEU A 1 87 ? -12.453 -9.079 14.698 1.00 83.44 87 LEU A N 1
ATOM 698 C CA . LEU A 1 87 ? -11.911 -10.073 15.620 1.00 83.44 87 LEU A CA 1
ATOM 699 C C . LEU A 1 87 ? -10.606 -10.670 15.077 1.00 83.44 87 LEU A C 1
ATOM 701 O O . LEU A 1 87 ? -10.570 -11.197 13.965 1.00 83.44 87 LEU A O 1
ATOM 705 N N . ILE A 1 88 ? -9.540 -10.616 15.877 1.00 81.62 88 ILE A N 1
ATOM 706 C CA . ILE A 1 88 ? -8.294 -11.367 15.669 1.00 81.62 88 ILE A CA 1
ATOM 707 C C . ILE A 1 88 ? -8.054 -12.202 16.924 1.00 81.62 88 ILE A C 1
ATOM 709 O O . ILE A 1 88 ? -7.946 -11.641 18.013 1.00 81.62 88 ILE A O 1
ATOM 713 N N . ASP A 1 89 ? -7.958 -13.524 16.772 1.00 85.31 89 ASP A N 1
ATOM 714 C CA . ASP A 1 89 ? -7.793 -14.468 17.888 1.00 85.31 89 ASP A CA 1
ATOM 715 C C . ASP A 1 89 ? -8.850 -14.254 18.995 1.00 85.31 89 ASP A C 1
ATOM 717 O O . ASP A 1 89 ? -8.520 -14.122 20.175 1.00 85.31 89 ASP A O 1
ATOM 721 N N . ASP A 1 90 ? -10.121 -14.131 18.589 1.00 84.50 90 ASP A N 1
ATOM 722 C CA . ASP A 1 90 ? -11.287 -13.849 19.446 1.00 84.50 90 ASP A CA 1
ATOM 723 C C . ASP A 1 90 ? -11.220 -12.529 20.238 1.00 84.50 90 ASP A C 1
ATOM 725 O O . ASP A 1 90 ? -11.993 -12.309 21.173 1.00 84.50 90 ASP A O 1
ATOM 729 N N . LYS A 1 91 ? -10.316 -11.616 19.863 1.00 84.75 91 LYS A N 1
ATOM 730 C CA . LYS A 1 91 ? -10.204 -10.281 20.458 1.00 84.75 91 LYS A CA 1
ATOM 731 C C . LYS A 1 91 ? -10.608 -9.211 19.470 1.00 84.75 91 LYS A C 1
ATOM 733 O O . LYS A 1 91 ? -10.148 -9.203 18.330 1.00 84.75 91 LYS A O 1
ATOM 738 N N . GLU A 1 92 ? -11.411 -8.274 19.950 1.00 87.38 92 GLU A N 1
ATOM 739 C CA . GLU A 1 92 ? -11.740 -7.063 19.216 1.00 87.38 92 GLU A CA 1
ATOM 740 C C . GLU A 1 92 ? -10.485 -6.213 18.985 1.00 87.38 92 GLU A C 1
ATOM 742 O O . GLU A 1 92 ? -9.672 -5.989 19.889 1.00 87.38 92 GLU A O 1
ATOM 747 N N . VAL A 1 93 ? -10.325 -5.762 17.745 1.00 88.00 93 VAL A N 1
ATOM 748 C CA . VAL A 1 93 ? -9.227 -4.916 17.297 1.00 88.00 93 VAL A CA 1
ATOM 749 C C . VAL A 1 93 ? -9.804 -3.666 16.660 1.00 88.00 93 VAL A C 1
ATOM 751 O O . VAL A 1 93 ? -10.530 -3.722 15.669 1.00 88.00 93 VAL A O 1
ATOM 754 N N . GLU A 1 94 ? -9.429 -2.519 17.213 1.00 88.44 94 GLU A N 1
ATOM 755 C CA . GLU A 1 94 ? -9.887 -1.228 16.721 1.00 88.44 94 GLU A CA 1
ATOM 756 C C . GLU A 1 94 ? -9.301 -0.941 15.321 1.00 88.44 94 GLU A C 1
ATOM 758 O O . GLU A 1 94 ? -8.084 -1.078 15.115 1.00 88.44 94 GLU A O 1
ATOM 763 N N . PRO A 1 95 ? -10.119 -0.522 14.342 1.00 89.75 95 PRO A N 1
ATOM 764 C CA . PRO A 1 95 ? -9.612 -0.049 13.065 1.00 89.75 95 PRO A CA 1
ATOM 765 C C . PRO A 1 95 ? -8.921 1.315 13.204 1.00 89.75 95 PRO A C 1
ATOM 767 O O . PRO A 1 95 ? -9.282 2.153 14.029 1.00 89.75 95 PRO A O 1
ATOM 770 N N . LEU A 1 96 ? -7.925 1.563 12.358 1.00 90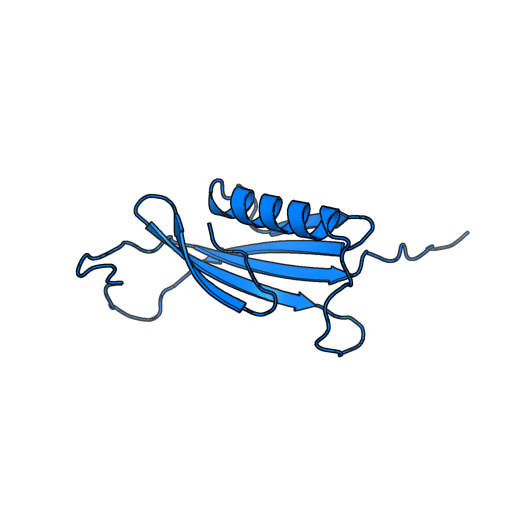.06 96 LEU A N 1
ATOM 771 C CA . LEU A 1 96 ? -7.454 2.911 12.066 1.00 90.06 96 LEU A CA 1
ATOM 772 C C . LEU A 1 96 ? -8.547 3.692 11.324 1.00 90.06 96 LEU A C 1
ATOM 774 O O . LEU A 1 96 ? -9.391 3.128 10.638 1.00 90.06 96 LEU A O 1
ATOM 778 N N . ASP A 1 97 ? -8.507 5.012 11.425 1.00 90.44 97 ASP A N 1
ATOM 779 C CA . ASP A 1 97 ? -9.419 5.931 10.736 1.00 90.44 97 ASP A CA 1
ATOM 780 C C . ASP A 1 97 ? -9.090 6.097 9.242 1.00 90.44 97 ASP A C 1
ATOM 782 O O . ASP A 1 97 ? -9.834 6.735 8.494 1.00 90.44 97 ASP A O 1
ATOM 786 N N . PHE A 1 98 ? -7.986 5.506 8.783 1.00 92.62 98 PHE A N 1
ATOM 787 C CA . PHE A 1 98 ? -7.548 5.530 7.395 1.00 92.62 98 PHE A CA 1
ATOM 788 C C . PHE A 1 98 ? -7.074 4.164 6.896 1.00 92.62 98 PHE A C 1
ATOM 790 O O . PHE A 1 98 ? -6.763 3.250 7.662 1.00 92.62 98 PHE A O 1
ATOM 797 N N . LYS A 1 99 ? -6.997 4.065 5.569 1.00 94.00 99 LYS A N 1
ATOM 798 C CA . LYS A 1 99 ? -6.460 2.946 4.795 1.00 94.00 99 LYS A CA 1
ATOM 799 C C . LYS A 1 99 ? -5.394 3.425 3.825 1.00 94.00 99 LYS A C 1
ATOM 801 O O . LYS A 1 99 ? -5.413 4.584 3.400 1.00 94.00 99 LYS A O 1
ATOM 806 N N . PHE A 1 100 ? -4.507 2.516 3.439 1.00 95.81 100 PHE A N 1
ATOM 807 C CA . PHE A 1 100 ? -3.462 2.785 2.459 1.00 95.81 100 PHE A CA 1
ATOM 808 C C . PHE A 1 100 ? -3.812 2.212 1.094 1.00 95.81 100 PHE A C 1
ATOM 810 O O . PHE A 1 100 ? -4.196 1.048 0.977 1.00 95.81 100 PHE A O 1
ATOM 817 N N . LEU A 1 101 ? -3.618 3.028 0.064 1.00 96.56 101 LEU A N 1
ATOM 818 C CA . LEU A 1 101 ? -3.638 2.623 -1.332 1.00 96.56 101 LEU A CA 1
ATOM 819 C C . LEU A 1 101 ? -2.236 2.823 -1.907 1.00 96.56 101 LEU A C 1
ATOM 821 O O . LEU A 1 101 ? -1.703 3.929 -1.849 1.00 96.56 101 LEU A O 1
ATOM 825 N N . PHE A 1 102 ? -1.654 1.769 -2.461 1.00 96.25 102 PHE A N 1
ATOM 826 C CA . PHE A 1 102 ? -0.344 1.788 -3.100 1.00 96.25 102 PHE A CA 1
ATOM 827 C C . PHE A 1 102 ? -0.512 1.490 -4.582 1.00 96.25 102 PHE A C 1
ATOM 829 O O . PHE A 1 102 ? -0.873 0.378 -4.951 1.00 96.25 102 PHE A O 1
ATOM 836 N N . HIS A 1 103 ? -0.257 2.471 -5.433 1.00 95.38 103 HIS A N 1
ATOM 837 C CA . HIS A 1 103 ? -0.309 2.321 -6.880 1.00 95.38 103 HIS A CA 1
ATOM 838 C C . HIS A 1 103 ? 1.112 2.233 -7.417 1.00 95.38 103 HIS A C 1
ATOM 840 O O . HIS A 1 103 ? 1.865 3.200 -7.317 1.00 95.38 103 HIS A O 1
ATOM 846 N N . LEU A 1 104 ? 1.461 1.074 -7.965 1.00 94.62 104 LEU A N 1
ATOM 847 C CA . LEU A 1 104 ? 2.742 0.825 -8.606 1.00 94.62 104 LEU A CA 1
ATOM 848 C C . LEU A 1 104 ? 2.583 0.969 -10.119 1.00 94.62 104 LEU A C 1
ATOM 850 O O . LEU A 1 104 ? 1.777 0.265 -10.727 1.00 94.62 104 LEU A O 1
ATOM 854 N N . SER A 1 105 ? 3.360 1.858 -10.718 1.00 92.25 105 SER A N 1
ATOM 855 C CA . SER A 1 105 ? 3.482 2.017 -12.166 1.00 92.25 105 SER A CA 1
ATOM 856 C C . SER A 1 105 ? 4.931 1.831 -12.603 1.00 92.25 105 SER A C 1
ATOM 858 O O . SER A 1 105 ? 5.842 1.800 -11.773 1.00 92.25 105 SER A O 1
ATOM 860 N N . GLY A 1 106 ? 5.148 1.739 -13.917 1.00 89.44 106 GLY A N 1
ATOM 861 C 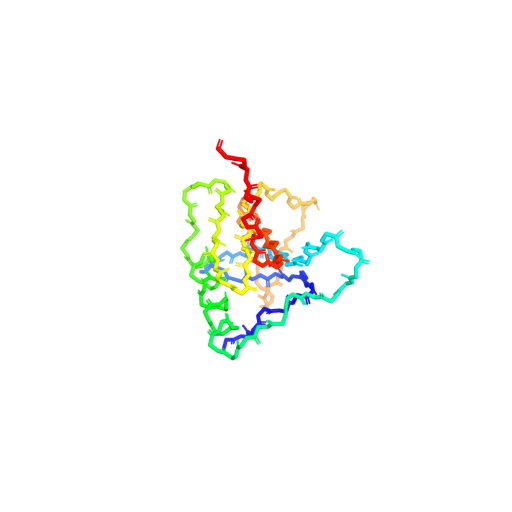CA . GLY A 1 106 ? 6.484 1.880 -14.496 1.00 89.44 106 GLY A CA 1
ATOM 862 C C . GLY A 1 106 ? 7.148 3.215 -14.138 1.00 89.44 106 GLY A C 1
ATOM 863 O O . GLY A 1 106 ? 6.490 4.103 -13.575 1.00 89.44 106 GLY A O 1
ATOM 864 N N . PRO A 1 107 ? 8.451 3.351 -14.432 1.00 88.38 107 PRO A N 1
ATOM 865 C CA . PRO A 1 107 ? 9.160 4.599 -14.206 1.00 88.38 107 PRO A CA 1
ATOM 866 C C . PRO A 1 107 ? 8.513 5.697 -15.046 1.00 88.38 107 PRO A C 1
ATOM 868 O O . PRO A 1 107 ? 8.030 5.443 -16.155 1.00 88.38 107 PRO A O 1
ATOM 871 N N . ARG A 1 108 ? 8.495 6.924 -14.522 1.00 80.00 108 ARG A N 1
ATOM 872 C CA . ARG A 1 108 ? 8.041 8.067 -15.312 1.00 80.00 108 ARG A CA 1
ATOM 873 C C . ARG A 1 108 ? 8.978 8.211 -16.498 1.00 80.00 108 ARG A C 1
ATOM 875 O O . ARG A 1 108 ? 10.169 8.457 -16.326 1.00 80.00 108 ARG A O 1
ATOM 882 N N . THR A 1 109 ? 8.443 8.058 -17.702 1.00 65.25 109 THR A N 1
ATOM 883 C CA . THR A 1 109 ? 9.148 8.549 -18.877 1.00 65.25 109 THR A CA 1
ATOM 884 C C . THR A 1 109 ? 9.179 10.059 -18.721 1.00 65.25 109 THR A C 1
ATOM 886 O O . THR A 1 109 ? 8.130 10.692 -18.602 1.00 65.25 109 THR A O 1
ATOM 889 N N . VAL A 1 110 ? 10.377 10.637 -18.649 1.00 58.31 110 VAL A N 1
ATOM 890 C CA . VAL A 1 110 ? 10.524 12.077 -18.831 1.00 58.31 110 VAL A CA 1
ATOM 891 C C . VAL A 1 110 ? 9.913 12.351 -20.199 1.00 58.31 110 VAL A C 1
ATOM 893 O O . VAL A 1 110 ? 10.445 11.904 -21.212 1.00 58.31 110 VAL A O 1
ATOM 896 N N . GLN A 1 111 ? 8.747 12.997 -20.242 1.00 46.69 111 GLN A N 1
ATOM 897 C CA . GLN A 1 111 ? 8.362 13.681 -21.462 1.00 46.69 111 GLN A CA 1
ATOM 898 C C . GLN A 1 111 ? 9.427 14.757 -21.627 1.00 46.69 111 GLN A C 1
ATOM 900 O O . GLN A 1 111 ? 9.441 15.730 -20.874 1.00 46.69 111 GLN A O 1
ATOM 905 N N . GLU A 1 112 ? 10.379 14.516 -22.528 1.00 42.53 112 GLU A N 1
ATOM 906 C CA . GLU A 1 112 ? 11.248 15.554 -23.065 1.00 42.53 112 GLU A CA 1
ATOM 907 C C . GLU A 1 112 ? 10.332 16.584 -23.734 1.00 42.53 112 GLU A C 1
ATOM 909 O O . GLU A 1 112 ? 9.970 16.484 -24.903 1.00 42.53 112 GLU A O 1
ATOM 914 N N . GLY A 1 113 ? 9.850 17.519 -22.920 1.00 41.72 113 GLY A N 1
ATOM 915 C CA . GLY A 1 113 ? 9.125 18.696 -23.345 1.00 41.72 113 GLY A CA 1
ATOM 916 C C . GLY A 1 113 ? 10.128 19.741 -23.791 1.00 41.72 113 GLY A C 1
ATOM 917 O O . GLY A 1 113 ? 10.558 20.539 -22.967 1.00 41.72 113 GLY A O 1
ATOM 918 N N . GLU A 1 114 ? 10.437 19.652 -25.084 1.00 47.34 114 GLU A N 1
ATOM 919 C CA . GLU A 1 114 ? 10.653 20.746 -26.039 1.00 47.34 114 GLU A CA 1
ATOM 920 C C . GLU A 1 114 ? 11.893 21.648 -25.861 1.00 47.34 114 GLU A C 1
ATOM 922 O O . GLU A 1 114 ? 12.261 22.067 -24.769 1.00 47.34 114 GLU A O 1
ATOM 927 N N . GLU A 1 115 ? 12.533 21.894 -27.010 1.00 39.31 115 GLU A N 1
ATOM 928 C CA . GLU A 1 115 ? 13.716 22.733 -27.272 1.00 39.31 115 GLU A CA 1
ATOM 929 C C . GLU A 1 115 ? 13.779 24.086 -26.540 1.00 39.31 115 GLU A C 1
ATOM 931 O O . GLU A 1 115 ? 12.739 24.772 -26.408 1.00 39.31 115 GLU A O 1
#

pLDDT: mean 85.09, std 14.26, range [39.31, 96.56]

Nearest PDB structures (foldseek):
  6j08-assembly2_B  TM=7.128E-01  e=7.303E-05  Homo sapiens
  6gny-assembly1_A  TM=7.129E-01  e=1.278E-04  Homo sapiens
  6j08-assembly3_C  TM=7.000E-01  e=8.271E-05  Homo sapiens
  6j08-assembly1_A  TM=7.056E-01  e=1.129E-04  Homo sapiens
  6gnx-assembly1_C  TM=6.725E-01  e=9.968E-05  Homo sapiens

Foldseek 3Di:
DDFDDEQDWDWDDADQAIAIEGEYEDEPVPDRDAFDDDPVVSVVVRVVVVCCSNPPDPDQWDWDADQFKIKIKGKDFDDPPDDDFDDDPNDGGHHDRTHIYIYIHGGDDPPPPDD

Radius of gyration: 16.18 Å; Cα contacts (8 Å, |Δi|>4): 185; chains: 1; bounding box: 38×37×48 Å